Protein AF-A0A975FWU8-F1 (afdb_monomer)

Nearest PDB structures (foldseek):
  4j2n-assembly1_A  TM=9.001E-01  e=3.616E-03  Pukovnikvirus pukovnik
  6ama-assembly1_B  TM=7.234E-01  e=9.837E-03  Streptomyces venezuelae
  6amk-assembly1_B  TM=8.086E-01  e=3.736E-02  Streptomyces venezuelae
  6amk-assembly1_A  TM=7.602E-01  e=3.058E-02  Streptomyces venezuelae
  5i44-assembly1_D  TM=7.336E-01  e=1.161E-01  Bacillus subtilis subsp. subtilis str. 168

Organism: NCBI:txid2823693

Foldseek 3Di:
DDDPPPPVDPQWAALVRLCVVLVDDSVVVVVCVVVVLWDWDDDPPGIITGPVSSVVVVVPPD

Solvent-accessible surface area (backbone atoms only — not comparable to full-atom values): 3814 Å² total; per-residue (Å²): 142,80,82,90,75,77,63,89,70,64,63,52,29,40,62,71,52,42,21,69,75,69,70,44,54,64,68,56,54,51,50,30,42,73,72,65,69,31,53,65,47,76,59,88,94,44,63,30,36,34,3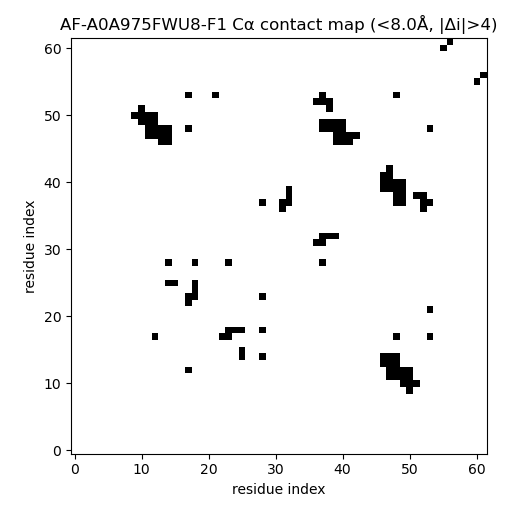8,70,31,56,52,45,62,73,70,59,81,121

Secondary structure (DSSP, 8-state):
---TT-----SEEEHHHHHHHH---HHHHHHHHHTTSS-EEEETTEEEEEHHHHHHHHTT--

InterPro domains:
  IPR010093 SinI-like, DNA-binding domain [TIGR01764] (13-59)
  IPR038148 Transposon Tn1545/Tn916, excisionase [G3DSA:3.90.105.50] (14-56)
  IPR041657 Helix-turn-helix domain, group 17 [PF12728] (13-59)

Radius of gyration: 12.8 Å; Cα contacts (8 Å, |Δi|>4): 61; chains: 1; bo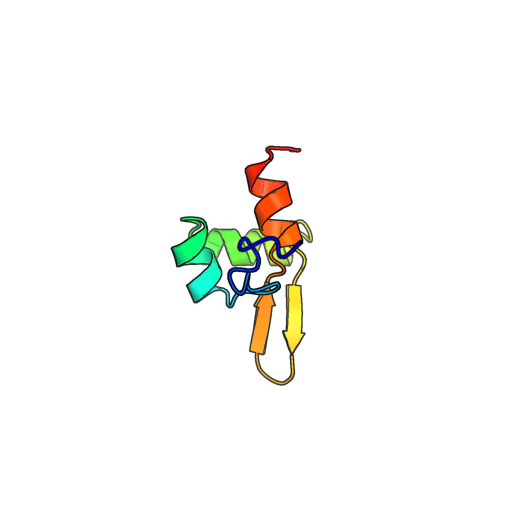unding box: 24×25×43 Å

Structure (mmCIF, N/CA/C/O backbone):
data_AF-A0A975FWU8-F1
#
_entry.id   AF-A0A975FWU8-F1
#
loop_
_atom_site.group_PDB
_atom_site.id
_atom_site.type_symbol
_atom_site.label_atom_id
_atom_site.label_alt_id
_atom_site.label_comp_id
_atom_site.label_asym_id
_atom_site.label_entity_id
_atom_site.label_seq_id
_atom_site.pdbx_PDB_ins_code
_atom_site.Cartn_x
_atom_site.Cartn_y
_atom_site.Cartn_z
_atom_site.occupancy
_atom_site.B_iso_or_equiv
_atom_site.auth_seq_id
_atom_site.auth_comp_id
_atom_site.auth_asym_id
_atom_site.auth_atom_id
_atom_site.pdbx_PDB_model_num
ATOM 1 N N . MET A 1 1 ? -6.113 -3.973 -36.165 1.00 44.12 1 MET A N 1
ATOM 2 C CA . MET A 1 1 ? -6.801 -3.624 -34.906 1.00 44.12 1 MET A CA 1
ATOM 3 C C . MET A 1 1 ? -5.838 -3.947 -33.772 1.00 44.12 1 MET A C 1
ATOM 5 O O . MET A 1 1 ? -5.764 -5.089 -33.350 1.00 44.12 1 MET A O 1
ATOM 9 N N . LEU A 1 2 ? -4.981 -2.992 -33.412 1.00 49.62 2 LEU A N 1
ATOM 10 C CA . LEU A 1 2 ? -3.958 -3.128 -32.370 1.00 49.62 2 LEU A CA 1
ATOM 11 C C . LEU A 1 2 ? -4.032 -1.841 -31.549 1.00 49.62 2 LEU A C 1
ATOM 13 O O . LEU A 1 2 ? -3.634 -0.783 -32.029 1.00 49.62 2 LEU A O 1
ATOM 17 N N . ASN A 1 3 ? -4.632 -1.909 -30.363 1.00 53.75 3 ASN A N 1
ATOM 18 C CA . ASN A 1 3 ? -4.684 -0.777 -29.447 1.00 53.75 3 ASN A CA 1
ATOM 19 C C . ASN A 1 3 ? -3.301 -0.622 -28.799 1.00 53.75 3 ASN A C 1
ATOM 21 O O . ASN A 1 3 ? -2.916 -1.416 -27.949 1.00 53.75 3 ASN A O 1
ATOM 25 N N . SER A 1 4 ? -2.550 0.403 -29.204 1.00 52.25 4 SER A N 1
A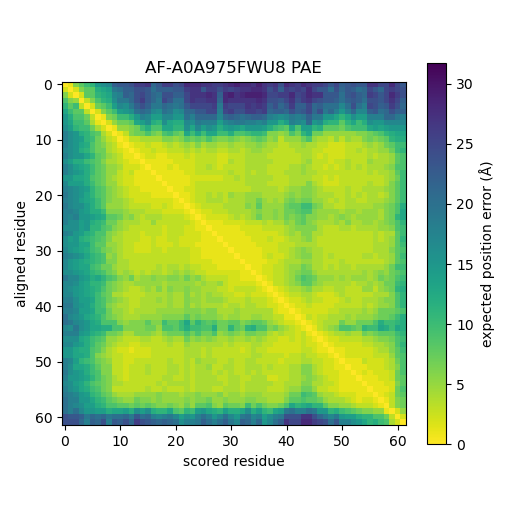TOM 26 C CA . SER A 1 4 ? -1.204 0.735 -28.706 1.00 52.25 4 SER A CA 1
ATOM 27 C C . SER A 1 4 ? -1.164 1.317 -27.279 1.00 52.25 4 SER A C 1
ATOM 29 O O . SER A 1 4 ? -0.249 2.066 -26.954 1.00 52.25 4 SER A O 1
ATOM 31 N N . SER A 1 5 ? -2.138 1.013 -26.420 1.00 58.59 5 SER A N 1
ATOM 32 C CA . SER A 1 5 ? -2.237 1.566 -25.058 1.00 58.59 5 SER A CA 1
ATOM 33 C C . SER A 1 5 ? -1.881 0.577 -23.944 1.00 58.59 5 SER A C 1
ATOM 35 O O . SER A 1 5 ? -2.013 0.922 -22.773 1.00 58.59 5 SER A O 1
ATOM 37 N N . ASP A 1 6 ? -1.364 -0.608 -24.274 1.00 53.88 6 ASP A N 1
ATOM 38 C CA . ASP A 1 6 ? -0.769 -1.526 -23.295 1.00 53.88 6 ASP A CA 1
ATOM 39 C C . ASP A 1 6 ? 0.662 -1.073 -22.950 1.00 53.88 6 ASP A C 1
ATOM 41 O O . ASP A 1 6 ? 1.661 -1.760 -23.170 1.00 53.88 6 ASP A O 1
ATOM 45 N N . ALA A 1 7 ? 0.793 0.156 -22.439 1.00 57.69 7 ALA A N 1
ATOM 46 C CA . ALA A 1 7 ? 1.963 0.458 -21.629 1.00 57.69 7 ALA A CA 1
ATOM 47 C C . ALA A 1 7 ? 1.935 -0.545 -20.465 1.00 57.69 7 ALA A C 1
ATOM 49 O O . ALA A 1 7 ? 0.855 -0.721 -19.894 1.00 57.69 7 ALA A O 1
ATOM 50 N N . PRO A 1 8 ? 3.060 -1.199 -20.106 1.00 56.41 8 PRO A N 1
ATOM 51 C CA . PRO A 1 8 ? 3.096 -2.198 -19.044 1.00 56.41 8 PRO A CA 1
ATOM 52 C C . PRO A 1 8 ? 2.724 -1.526 -17.722 1.00 56.41 8 PRO A C 1
ATOM 54 O O . PRO A 1 8 ? 3.565 -1.005 -16.983 1.00 56.41 8 PRO A O 1
ATOM 57 N N . THR A 1 9 ? 1.426 -1.486 -17.454 1.00 65.31 9 THR A N 1
ATOM 58 C CA . THR A 1 9 ? 0.860 -0.827 -16.295 1.00 65.31 9 THR A CA 1
ATOM 59 C C . THR A 1 9 ? 1.073 -1.802 -15.163 1.00 65.31 9 THR A C 1
ATOM 61 O O . THR A 1 9 ? 0.482 -2.876 -15.118 1.00 65.31 9 THR A O 1
ATOM 64 N N . LYS A 1 10 ? 2.024 -1.484 -14.286 1.00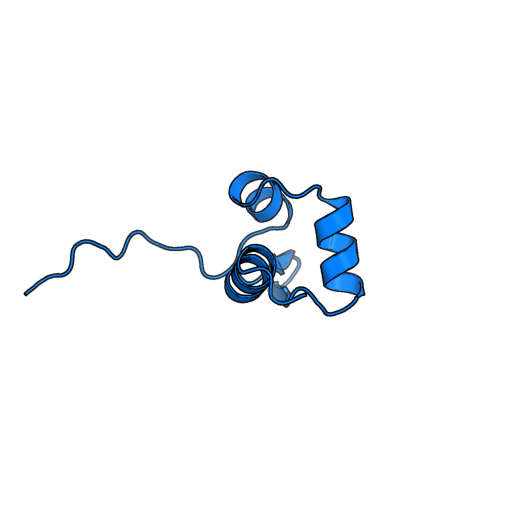 74.81 10 LYS A N 1
ATOM 65 C CA . LYS A 1 10 ? 2.340 -2.349 -13.154 1.00 74.81 10 LYS A CA 1
ATOM 66 C C . LYS A 1 10 ? 1.089 -2.489 -12.283 1.00 74.81 10 LYS A C 1
ATOM 68 O O . LYS A 1 10 ? 0.674 -1.539 -11.629 1.00 74.81 10 LYS A O 1
ATOM 73 N N . GLU A 1 11 ? 0.527 -3.692 -12.249 1.00 82.00 11 GLU A N 1
ATOM 74 C CA . GLU A 1 11 ? -0.648 -4.030 -11.430 1.00 82.00 11 GLU A CA 1
ATOM 75 C C . GLU A 1 11 ? -0.377 -3.905 -9.924 1.00 82.00 11 GLU A C 1
ATOM 77 O O . GLU A 1 11 ? -1.283 -3.684 -9.118 1.00 82.00 11 GLU A O 1
ATOM 82 N N . ALA A 1 12 ? 0.893 -4.016 -9.526 1.00 84.56 12 ALA A N 1
ATOM 83 C CA . ALA A 1 12 ? 1.313 -3.821 -8.154 1.00 84.56 12 ALA A CA 1
ATOM 84 C C . ALA A 1 12 ? 2.644 -3.068 -8.074 1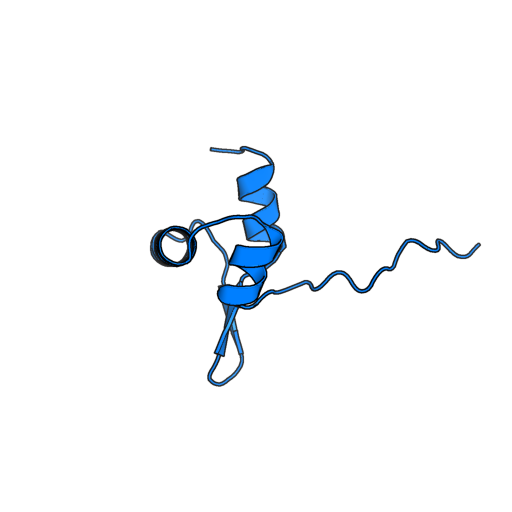.00 84.56 12 ALA A C 1
ATOM 86 O O . ALA A 1 12 ? 3.588 -3.334 -8.822 1.00 84.56 12 ALA A O 1
ATOM 87 N N . TYR A 1 13 ? 2.726 -2.158 -7.111 1.00 86.62 13 TYR A N 1
ATOM 88 C CA . TYR A 1 13 ? 3.878 -1.308 -6.855 1.00 86.62 13 TYR A CA 1
ATOM 89 C C . TYR A 1 13 ? 4.483 -1.634 -5.499 1.00 86.62 13 TYR A C 1
ATOM 91 O O . TYR A 1 13 ? 3.788 -1.957 -4.535 1.00 86.62 13 TYR A O 1
ATOM 99 N N . ARG A 1 14 ? 5.800 -1.499 -5.361 1.00 87.94 14 ARG A N 1
ATOM 100 C CA . ARG A 1 14 ? 6.397 -1.432 -4.020 1.00 87.94 14 ARG A CA 1
ATOM 101 C C . ARG A 1 14 ? 5.946 -0.168 -3.314 1.00 87.94 14 ARG A C 1
ATOM 103 O O . ARG A 1 14 ? 5.629 0.816 -3.958 1.00 87.94 14 ARG A O 1
ATOM 110 N N . ILE A 1 15 ? 6.049 -0.139 -1.993 1.00 85.31 15 ILE A N 1
ATOM 111 C CA . ILE A 1 15 ? 5.736 1.060 -1.201 1.00 85.31 15 ILE A CA 1
ATOM 112 C C . ILE A 1 15 ? 6.545 2.278 -1.678 1.00 85.31 15 ILE A C 1
ATOM 114 O O . ILE A 1 15 ? 6.005 3.371 -1.797 1.00 85.31 15 ILE A O 1
ATOM 118 N N . SER A 1 16 ? 7.825 2.094 -2.013 1.00 85.25 16 SER A N 1
ATOM 119 C CA . SER A 1 16 ? 8.663 3.158 -2.580 1.00 85.25 16 SER A CA 1
ATOM 120 C C . SER A 1 16 ? 8.217 3.598 -3.977 1.00 85.25 16 SER A C 1
ATOM 122 O O . SER A 1 16 ? 8.267 4.782 -4.278 1.00 85.25 16 SER A O 1
ATOM 124 N N . GLU A 1 17 ? 7.773 2.661 -4.818 1.00 86.31 17 GLU A N 1
ATOM 125 C CA . GLU A 1 17 ? 7.279 2.972 -6.164 1.00 86.31 17 GLU A CA 1
ATOM 126 C C . GLU A 1 17 ? 5.899 3.631 -6.110 1.00 86.31 17 GLU A C 1
ATOM 128 O O . GLU A 1 17 ? 5.683 4.617 -6.794 1.00 86.31 17 GLU A O 1
ATOM 133 N N . ALA A 1 18 ? 4.995 3.145 -5.259 1.00 85.81 18 ALA A N 1
ATOM 134 C CA . ALA A 1 18 ? 3.684 3.732 -5.014 1.00 85.81 18 ALA A CA 1
ATOM 135 C C . ALA A 1 18 ? 3.817 5.164 -4.483 1.00 85.81 18 ALA A C 1
ATOM 137 O O . ALA A 1 18 ? 3.097 6.054 -4.919 1.00 85.81 18 ALA A O 1
ATOM 138 N N . SER A 1 19 ? 4.782 5.399 -3.589 1.00 87.12 19 SER A N 1
ATOM 139 C CA . SER A 1 19 ? 5.095 6.733 -3.075 1.00 87.12 19 SER A CA 1
ATOM 140 C C . SER A 1 19 ? 5.535 7.688 -4.187 1.00 87.12 19 SER A C 1
ATOM 142 O O . SER A 1 19 ? 5.045 8.809 -4.250 1.00 87.12 19 SER A O 1
ATOM 144 N N . ALA A 1 20 ? 6.397 7.233 -5.102 1.00 85.69 20 ALA A N 1
ATOM 145 C CA . ALA A 1 20 ? 6.844 8.037 -6.237 1.00 85.69 20 ALA A CA 1
ATOM 146 C C . ALA A 1 20 ? 5.755 8.226 -7.310 1.00 85.69 20 ALA A C 1
ATOM 148 O O . ALA A 1 20 ? 5.641 9.305 -7.877 1.00 85.69 20 ALA A O 1
ATOM 149 N N . ALA A 1 21 ? 4.952 7.194 -7.581 1.00 83.00 21 ALA A N 1
ATOM 150 C CA . ALA A 1 21 ? 3.929 7.205 -8.626 1.00 83.00 21 ALA A CA 1
ATOM 151 C C . ALA A 1 21 ? 2.670 7.993 -8.230 1.00 83.00 21 ALA A C 1
ATOM 153 O O . ALA A 1 21 ? 2.072 8.646 -9.076 1.00 83.00 21 ALA A O 1
ATOM 154 N N . TYR A 1 22 ? 2.279 7.943 -6.953 1.00 81.12 22 TYR A N 1
ATOM 155 C CA . TYR A 1 22 ? 1.056 8.574 -6.443 1.00 81.12 22 TYR A CA 1
ATOM 156 C C . TYR A 1 22 ? 1.327 9.780 -5.531 1.00 81.12 22 TYR A C 1
ATOM 158 O O . TYR A 1 22 ? 0.388 10.374 -5.011 1.00 81.12 22 TYR A O 1
ATOM 166 N N . GLY A 1 23 ? 2.595 10.135 -5.291 1.00 83.62 23 GLY A N 1
ATOM 167 C CA . GLY A 1 23 ? 2.975 11.267 -4.436 1.00 83.62 23 GLY A CA 1
ATOM 168 C C . GLY A 1 23 ? 2.646 11.081 -2.949 1.00 83.62 23 GLY A C 1
ATOM 169 O O . GLY A 1 23 ? 2.689 12.037 -2.179 1.00 83.62 23 GLY A O 1
ATOM 170 N N . LEU A 1 24 ? 2.306 9.862 -2.520 1.00 84.00 24 LEU A N 1
ATOM 171 C CA . LEU A 1 24 ? 1.931 9.571 -1.137 1.00 84.00 24 LEU A CA 1
ATOM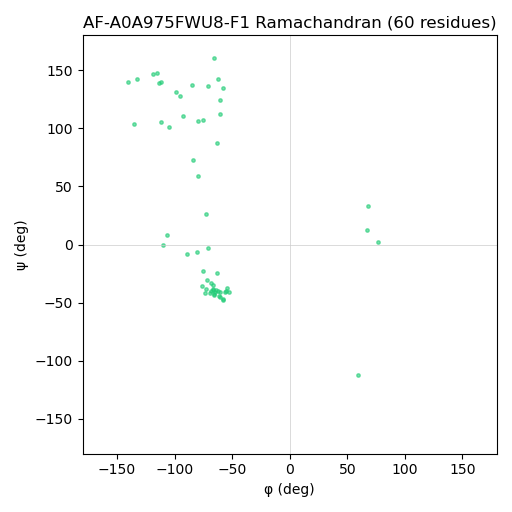 172 C C . LEU A 1 24 ? 3.166 9.321 -0.270 1.00 84.00 24 LEU A C 1
ATOM 174 O O . LEU A 1 24 ? 4.074 8.578 -0.643 1.00 84.00 24 LEU A O 1
ATOM 178 N N . GLY A 1 25 ? 3.177 9.876 0.942 1.00 86.31 25 GLY A N 1
ATOM 179 C CA . GLY A 1 25 ? 4.207 9.566 1.932 1.00 86.31 25 GLY A CA 1
ATOM 180 C C . GLY A 1 25 ? 4.183 8.085 2.328 1.00 86.31 25 GLY A C 1
ATOM 181 O O . GLY A 1 25 ? 3.114 7.494 2.489 1.00 86.31 25 GLY A O 1
ATOM 182 N N . LYS A 1 26 ? 5.361 7.483 2.549 1.00 84.75 26 LYS A N 1
ATOM 183 C CA . LYS A 1 26 ? 5.487 6.079 2.997 1.00 84.75 26 LYS A CA 1
ATOM 184 C C . LYS A 1 26 ? 4.644 5.803 4.244 1.00 84.75 26 LYS A C 1
ATOM 186 O O . LYS A 1 26 ? 3.997 4.766 4.311 1.00 84.75 26 LYS A O 1
ATOM 191 N N . THR A 1 27 ? 4.620 6.741 5.191 1.00 88.31 27 THR A N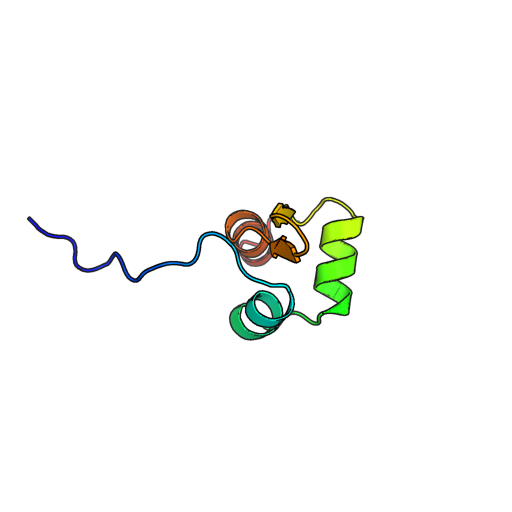 1
ATOM 192 C CA . THR A 1 27 ? 3.801 6.659 6.408 1.00 88.31 27 THR A CA 1
ATOM 193 C C . THR A 1 27 ? 2.324 6.510 6.073 1.00 88.31 27 THR A C 1
ATOM 195 O O . THR A 1 27 ? 1.686 5.593 6.576 1.00 88.31 27 THR A O 1
ATOM 198 N N . LYS A 1 28 ? 1.800 7.318 5.140 1.00 87.00 28 LYS A N 1
ATOM 199 C CA . LYS A 1 28 ? 0.392 7.246 4.744 1.00 87.00 28 LYS A CA 1
ATOM 200 C C . LYS A 1 28 ? 0.062 5.937 4.041 1.00 87.00 28 LYS A C 1
ATOM 202 O O . LYS A 1 28 ? -0.971 5.341 4.314 1.00 87.00 28 LYS A O 1
ATOM 207 N N . LEU A 1 29 ? 0.968 5.441 3.199 1.00 87.25 29 LEU A N 1
ATOM 208 C CA . LEU A 1 29 ? 0.824 4.119 2.588 1.00 87.25 29 LEU A CA 1
ATOM 209 C C . LEU A 1 29 ? 0.767 3.012 3.647 1.00 87.25 29 LEU A C 1
ATOM 211 O O . LEU A 1 29 ? -0.096 2.146 3.564 1.00 87.25 29 LEU A O 1
ATOM 215 N N . TYR A 1 30 ? 1.643 3.037 4.656 1.00 88.00 30 TYR A N 1
ATOM 216 C CA . TYR A 1 30 ? 1.599 2.062 5.749 1.00 88.00 30 TYR A CA 1
ATOM 217 C C . TYR A 1 30 ? 0.332 2.182 6.599 1.00 88.00 30 TYR A C 1
ATOM 219 O O . TYR A 1 30 ? -0.242 1.151 6.938 1.00 88.00 30 TYR A O 1
ATOM 227 N N . GLU A 1 31 ? -0.127 3.399 6.902 1.00 88.88 31 GLU A N 1
ATOM 228 C CA . GLU A 1 31 ? -1.404 3.634 7.586 1.00 88.88 31 GLU A CA 1
ATOM 229 C C . GLU A 1 31 ? -2.568 3.039 6.803 1.00 88.88 31 GLU A C 1
ATOM 231 O O . GLU A 1 31 ? -3.364 2.311 7.376 1.00 88.88 31 GLU A O 1
ATOM 236 N N . LEU A 1 32 ? -2.641 3.295 5.495 1.00 86.12 32 LEU A N 1
ATOM 237 C CA . LEU A 1 32 ? -3.719 2.801 4.640 1.00 86.12 32 LEU A CA 1
ATOM 238 C C . LEU A 1 32 ? -3.685 1.274 4.488 1.00 86.12 32 LEU A C 1
ATOM 240 O O . LEU A 1 32 ? -4.726 0.625 4.432 1.00 86.12 32 LEU A O 1
ATOM 244 N N . ILE A 1 33 ? -2.489 0.680 4.456 1.00 86.56 33 ILE A N 1
ATOM 245 C CA . ILE A 1 33 ? -2.327 -0.780 4.488 1.00 86.56 33 ILE A CA 1
ATOM 246 C C . ILE A 1 33 ? -2.795 -1.329 5.840 1.00 86.56 33 ILE A C 1
ATOM 248 O O . ILE A 1 33 ? -3.478 -2.348 5.886 1.00 86.56 33 ILE A O 1
ATOM 252 N N . SER A 1 34 ? -2.425 -0.667 6.938 1.00 85.12 34 SER A N 1
ATOM 253 C CA . SER A 1 34 ? -2.775 -1.090 8.296 1.00 85.12 34 SER A CA 1
ATOM 254 C C . SER A 1 34 ? -4.252 -0.876 8.621 1.00 85.12 34 SER A C 1
ATOM 256 O O . SER A 1 34 ? -4.806 -1.636 9.407 1.00 85.12 34 SER A O 1
ATOM 258 N N . SER A 1 35 ? -4.889 0.136 8.032 1.00 85.56 35 SER A N 1
ATOM 259 C CA . SER A 1 35 ? -6.319 0.414 8.176 1.00 85.56 35 SER A CA 1
ATOM 260 C C . SER A 1 35 ? -7.184 -0.463 7.271 1.00 85.56 35 SER A C 1
ATOM 262 O O . SER A 1 35 ? -8.406 -0.410 7.363 1.00 85.56 35 SER A O 1
ATOM 264 N N . GLY A 1 36 ? -6.569 -1.258 6.387 1.00 84.44 36 GLY A N 1
ATOM 265 C CA . GLY A 1 36 ? -7.266 -2.113 5.427 1.00 84.44 36 GLY A CA 1
ATOM 266 C C . GLY A 1 36 ? -7.840 -1.370 4.218 1.00 84.44 36 GLY A C 1
ATOM 267 O O . GLY A 1 36 ? -8.446 -2.005 3.361 1.00 84.44 36 GLY A O 1
ATOM 268 N N . GLN A 1 37 ? -7.629 -0.055 4.109 1.00 83.00 37 GLN A N 1
ATOM 269 C CA . GLN A 1 37 ? -8.085 0.739 2.962 1.00 83.00 37 GLN A CA 1
ATOM 270 C C . GLN A 1 37 ? -7.223 0.529 1.713 1.00 83.00 37 GLN A C 1
ATOM 272 O O . GLN A 1 37 ? -7.687 0.755 0.598 1.00 83.00 37 GLN A O 1
ATOM 277 N N . LEU A 1 38 ? -5.971 0.092 1.883 1.00 86.38 38 LEU A N 1
ATOM 278 C CA . LEU A 1 38 ? -5.059 -0.156 0.776 1.00 86.38 38 LEU A CA 1
ATOM 279 C C . LEU A 1 38 ? -4.760 -1.653 0.615 1.00 86.38 38 LEU A C 1
ATOM 281 O O . LEU A 1 38 ? -3.967 -2.204 1.389 1.00 86.38 38 LEU A O 1
ATOM 285 N N . PRO A 1 39 ? -5.334 -2.323 -0.403 1.00 85.62 39 PRO A N 1
ATOM 286 C CA . PRO A 1 39 ? -5.041 -3.719 -0.682 1.00 85.62 39 PRO A CA 1
ATOM 287 C C . PRO A 1 39 ? -3.554 -3.915 -0.991 1.00 85.62 39 PRO A C 1
ATOM 289 O O . PRO A 1 39 ? -2.972 -3.296 -1.888 1.00 85.62 39 PRO A O 1
ATOM 292 N N . SER A 1 40 ? -2.926 -4.813 -0.234 1.00 86.81 40 SER A N 1
ATOM 293 C CA . SER A 1 40 ? -1.530 -5.190 -0.418 1.00 86.81 40 SER A CA 1
ATOM 294 C C . SER A 1 40 ? -1.375 -6.704 -0.397 1.00 86.81 40 SER A C 1
ATOM 296 O O . SER A 1 40 ? -2.026 -7.403 0.376 1.00 86.81 40 SER A O 1
ATOM 298 N N . ILE A 1 41 ? -0.489 -7.210 -1.246 1.00 87.62 41 ILE A N 1
ATOM 299 C CA . ILE A 1 41 ? -0.148 -8.625 -1.345 1.00 87.62 41 ILE A CA 1
ATOM 300 C C . ILE A 1 41 ? 1.280 -8.841 -0.864 1.00 87.62 41 ILE A C 1
ATOM 302 O O . ILE A 1 41 ? 2.191 -8.052 -1.135 1.00 87.62 41 ILE A O 1
ATOM 306 N N . LYS A 1 42 ? 1.501 -9.928 -0.130 1.00 85.38 42 LYS A N 1
ATOM 307 C CA . LYS A 1 42 ? 2.845 -10.356 0.251 1.00 85.38 42 LYS A CA 1
ATOM 308 C C . LYS A 1 42 ? 3.347 -11.346 -0.794 1.00 85.38 42 LYS A C 1
ATOM 310 O O . LYS A 1 42 ? 2.859 -12.466 -0.867 1.00 85.38 42 LYS A O 1
ATOM 315 N N . VAL A 1 43 ? 4.339 -10.938 -1.579 1.00 84.94 43 VAL A N 1
ATOM 316 C CA . VAL A 1 43 ? 5.009 -11.792 -2.565 1.00 84.94 43 VAL A CA 1
ATOM 317 C C . VAL A 1 43 ? 6.378 -12.179 -2.007 1.00 84.94 43 VAL A C 1
ATOM 319 O O . VAL A 1 43 ? 7.325 -11.383 -1.979 1.00 84.94 43 VAL A O 1
ATOM 322 N N . GLY A 1 44 ? 6.464 -13.404 -1.481 1.00 85.31 44 GLY A N 1
ATOM 323 C CA . GLY A 1 44 ? 7.651 -13.928 -0.804 1.00 85.31 44 GLY A CA 1
ATOM 324 C C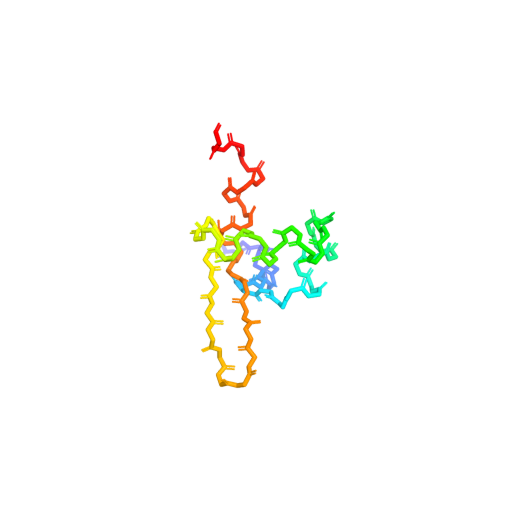 . GLY A 1 44 ? 8.054 -13.082 0.410 1.00 85.31 44 GLY A C 1
ATOM 325 O O . GLY A 1 44 ? 7.346 -13.021 1.417 1.00 85.31 44 GLY A O 1
ATOM 326 N N . ARG A 1 45 ? 9.209 -12.411 0.315 1.00 83.75 45 ARG A N 1
ATOM 327 C CA . ARG A 1 45 ? 9.761 -11.535 1.369 1.00 83.75 45 ARG A CA 1
ATOM 328 C C . ARG A 1 45 ? 9.309 -10.075 1.276 1.00 83.75 45 ARG A C 1
ATOM 330 O O . ARG A 1 45 ? 9.638 -9.288 2.159 1.00 83.75 45 ARG A O 1
ATOM 337 N N . ARG A 1 46 ? 8.614 -9.683 0.207 1.00 81.12 46 ARG A N 1
ATOM 338 C CA . ARG A 1 46 ? 8.294 -8.279 -0.089 1.00 81.12 46 ARG A CA 1
ATOM 339 C C . ARG A 1 46 ? 6.784 -8.068 -0.115 1.00 81.12 46 ARG A C 1
ATOM 341 O O . ARG A 1 46 ? 6.036 -8.953 -0.515 1.00 81.12 46 ARG A O 1
ATOM 348 N N . ARG A 1 47 ? 6.337 -6.884 0.303 1.00 83.69 47 ARG A N 1
ATOM 349 C CA . ARG A 1 47 ? 4.940 -6.451 0.185 1.00 83.69 47 ARG A CA 1
ATOM 350 C C . ARG A 1 47 ? 4.792 -5.557 -1.042 1.00 83.69 47 ARG A C 1
ATOM 352 O O . ARG A 1 47 ? 5.586 -4.632 -1.223 1.00 83.69 47 ARG A O 1
ATOM 359 N N . LEU A 1 48 ? 3.796 -5.855 -1.862 1.00 88.00 48 LEU A N 1
ATOM 360 C CA . LEU A 1 48 ? 3.395 -5.059 -3.011 1.00 88.00 48 LEU A CA 1
ATOM 361 C C . LEU A 1 48 ? 2.003 -4.496 -2.750 1.00 88.00 48 LEU A C 1
ATOM 363 O O . LEU A 1 48 ? 1.139 -5.169 -2.196 1.00 88.00 48 LEU A O 1
ATOM 367 N N . VAL A 1 49 ? 1.813 -3.246 -3.123 1.00 88.12 49 VAL A N 1
ATOM 368 C CA . VAL A 1 49 ? 0.559 -2.514 -3.044 1.00 88.12 49 VAL A CA 1
ATOM 369 C C . VAL A 1 49 ? -0.124 -2.622 -4.395 1.00 88.12 49 VAL A C 1
ATOM 371 O O . VAL A 1 49 ? 0.502 -2.336 -5.414 1.00 88.12 49 VAL A O 1
ATOM 374 N N . LEU A 1 50 ? -1.386 -3.040 -4.409 1.00 88.12 50 LEU A N 1
ATOM 375 C CA . LEU A 1 50 ? -2.157 -3.139 -5.643 1.00 88.12 50 LEU A CA 1
ATOM 376 C C . LEU A 1 50 ? -2.500 -1.747 -6.174 1.00 88.12 50 LEU A C 1
ATOM 378 O O . LEU A 1 50 ? -2.944 -0.871 -5.426 1.00 88.12 50 LEU A O 1
ATOM 382 N N . ARG A 1 51 ? -2.340 -1.576 -7.487 1.00 86.38 51 ARG A N 1
ATOM 383 C CA . ARG A 1 51 ? -2.713 -0.359 -8.212 1.00 86.38 51 ARG A CA 1
ATOM 384 C C . ARG A 1 51 ? -4.184 -0.014 -8.002 1.00 86.38 51 ARG A C 1
ATOM 386 O O . ARG A 1 51 ? -4.506 1.142 -7.768 1.00 86.38 51 ARG A O 1
ATOM 393 N N . SER A 1 52 ? -5.058 -1.020 -8.010 1.00 84.38 52 SER A N 1
ATOM 394 C CA . SER A 1 52 ? -6.502 -0.853 -7.801 1.00 84.38 52 SER A CA 1
ATOM 395 C C . SER A 1 52 ? -6.843 -0.118 -6.502 1.00 84.38 52 SER A C 1
ATOM 397 O O . SER A 1 52 ? -7.743 0.716 -6.490 1.00 84.38 52 SER A O 1
ATOM 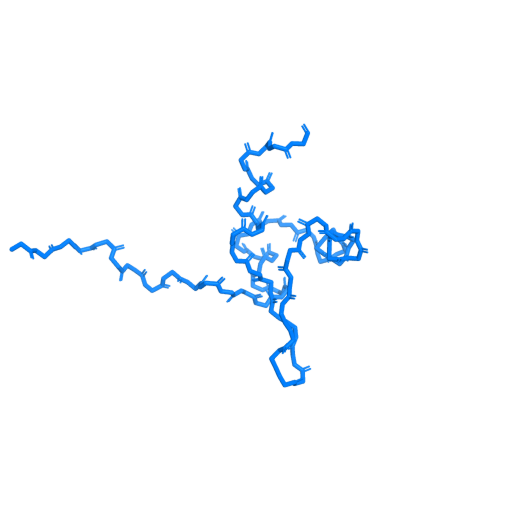399 N N . GLY A 1 53 ? -6.092 -0.372 -5.429 1.00 84.19 53 GLY A N 1
ATOM 400 C CA . GLY A 1 53 ? -6.255 0.316 -4.153 1.00 84.19 53 GLY A CA 1
ATOM 401 C C . GLY A 1 53 ? -5.834 1.781 -4.194 1.00 84.19 53 GLY A C 1
ATOM 402 O O . GLY A 1 53 ? -6.520 2.646 -3.660 1.00 84.19 53 GLY A O 1
ATOM 403 N N . LEU A 1 54 ? -4.716 2.067 -4.862 1.00 84.00 54 LEU A N 1
ATOM 404 C CA . LEU A 1 54 ? -4.217 3.432 -5.040 1.00 84.00 54 LEU A CA 1
ATOM 405 C C . LEU A 1 54 ? -5.143 4.248 -5.952 1.00 84.00 54 LEU A C 1
ATOM 407 O O . LEU A 1 54 ? -5.442 5.403 -5.658 1.00 84.00 54 LEU A O 1
ATOM 411 N N . ASP A 1 55 ? -5.651 3.630 -7.017 1.00 84.50 55 ASP A N 1
ATOM 412 C CA . ASP A 1 55 ? -6.638 4.233 -7.910 1.00 84.50 55 ASP A CA 1
ATOM 413 C C . ASP A 1 55 ? -7.960 4.519 -7.187 1.00 84.50 55 ASP A C 1
ATOM 415 O O . ASP A 1 55 ? -8.563 5.562 -7.427 1.00 84.50 55 ASP A O 1
ATOM 419 N N . ALA A 1 56 ? -8.411 3.634 -6.292 1.00 83.88 56 ALA A N 1
ATOM 420 C CA . ALA A 1 56 ? -9.610 3.865 -5.484 1.00 83.88 56 ALA A CA 1
ATOM 421 C C . ALA A 1 56 ? -9.453 5.083 -4.558 1.00 83.88 56 ALA A C 1
ATOM 423 O O . ALA A 1 56 ? -10.368 5.900 -4.461 1.00 83.88 56 ALA A O 1
ATOM 424 N N . LEU A 1 57 ? -8.271 5.250 -3.954 1.00 80.12 57 LEU A N 1
ATOM 425 C CA . LEU A 1 57 ? -7.945 6.421 -3.134 1.00 80.12 57 LEU A CA 1
ATOM 426 C C . LEU A 1 57 ? -7.904 7.712 -3.958 1.00 80.12 57 LEU A C 1
ATOM 428 O O . LEU A 1 57 ? -8.435 8.731 -3.525 1.00 80.12 57 LEU A O 1
ATOM 432 N N . MET A 1 58 ? -7.310 7.679 -5.155 1.00 78.44 58 MET A N 1
ATOM 433 C CA . MET A 1 58 ? -7.266 8.851 -6.039 1.00 78.44 58 MET A CA 1
ATOM 434 C C . MET A 1 58 ? -8.633 9.233 -6.602 1.00 78.44 58 MET A C 1
ATOM 436 O O . MET A 1 58 ? -8.902 10.415 -6.795 1.00 78.44 58 MET A O 1
ATOM 440 N N . LYS A 1 59 ? -9.510 8.255 -6.847 1.00 78.25 59 LYS A N 1
ATOM 441 C CA . LYS A 1 59 ? -10.880 8.507 -7.314 1.00 78.25 59 LYS A CA 1
ATOM 442 C C . LYS A 1 59 ? -11.789 9.115 -6.238 1.00 78.25 59 LYS A C 1
ATOM 444 O O . LYS A 1 59 ? -12.921 9.455 -6.561 1.00 78.25 59 LYS A O 1
ATOM 449 N N . GLY A 1 60 ? -11.307 9.291 -5.004 1.00 63.50 60 GLY A N 1
ATOM 450 C CA . GLY A 1 60 ? -12.014 10.056 -3.978 1.00 63.50 60 GLY A CA 1
ATOM 451 C C . GLY A 1 60 ? -13.309 9.403 -3.499 1.00 63.50 60 GLY A C 1
ATOM 452 O O . GLY A 1 60 ? -14.250 10.110 -3.161 1.00 63.50 60 GLY A O 1
ATOM 453 N N . ALA A 1 61 ? -13.377 8.070 -3.468 1.00 48.19 61 ALA A N 1
ATOM 454 C CA . ALA A 1 61 ? -14.428 7.377 -2.728 1.00 48.19 61 ALA A CA 1
ATOM 455 C C . ALA A 1 61 ? -13.999 7.258 -1.254 1.00 48.19 61 ALA A C 1
ATOM 457 O O . ALA A 1 61 ? -13.577 6.190 -0.809 1.00 48.19 61 ALA A O 1
ATOM 458 N N . ALA A 1 62 ? -14.030 8.382 -0.538 1.00 41.94 62 ALA A N 1
ATOM 459 C CA . ALA A 1 62 ? -13.924 8.464 0.917 1.00 41.94 62 ALA A CA 1
ATOM 460 C C . ALA A 1 62 ? -15.156 9.189 1.459 1.00 41.94 62 ALA A C 1
ATOM 462 O O . ALA A 1 62 ? -15.543 10.205 0.837 1.00 41.94 62 ALA A O 1
#

Sequence (62 aa):
MLNSSDAPTKEAYRISEASAAYGLGKTKLYELISSGQLPSIKVGRRRLVLRSGLDALMKGAA

pLDDT: mean 78.85, std 12.89, range [41.94, 88.88]

Mean predicted aligned error: 7.69 Å